Protein AF-A0A8B3C8K8-F1 (afdb_monomer_lite)

pLDDT: mean 79.53, std 12.27, range [50.12, 95.44]

Sequence (131 aa):
MSHEQYIREKLLPDVRENGTGPKCHVGLRDAMYARSRDSKIAYVMNQQHPQVDDPFDYVDFVNEQKAFRQAYRNCPITELPIHAVQTGREVLFFSNSPLGLQGLKQFYQELVNGYFSVHSERDPVCEYSVS

Secondary structure (DSSP, 8-state):
--HHHHIIIIIHHHHHHTT---S----HHHHHHHHHTT--GGGGSSSSS---S-HHHHHHHHHHHHHHHHHTTT----PSSEEEEE-SS-EEEE-SSHHHHHHHHHHHHHHHHTTT-TTS--SPPEEEEE-

Structure (mmCIF, N/CA/C/O backbone):
data_AF-A0A8B3C8K8-F1
#
_entry.id   AF-A0A8B3C8K8-F1
#
loop_
_atom_site.group_PDB
_atom_site.id
_atom_site.type_symbol
_atom_site.label_atom_id
_atom_site.label_alt_id
_atom_site.label_comp_id
_atom_site.label_asym_id
_atom_site.label_entity_id
_atom_site.label_seq_id
_atom_site.pdbx_PDB_ins_code
_atom_site.Cartn_x
_atom_site.Cartn_y
_atom_site.Cartn_z
_atom_site.occupancy
_atom_site.B_iso_or_equiv
_atom_site.auth_seq_id
_atom_site.auth_comp_id
_atom_site.auth_asym_id
_atom_site.auth_atom_id
_atom_site.pdbx_PDB_model_num
ATOM 1 N N . MET A 1 1 ? -29.375 -1.705 12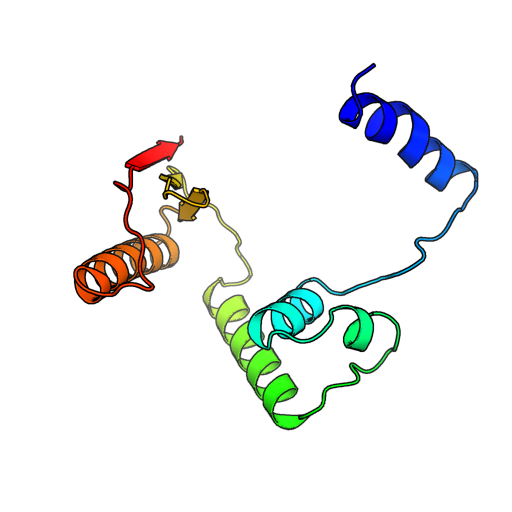.685 1.00 69.62 1 MET A N 1
ATOM 2 C CA . MET A 1 1 ? -28.009 -1.272 13.043 1.00 69.62 1 MET A CA 1
ATOM 3 C C . MET A 1 1 ? -27.059 -2.003 12.114 1.00 69.62 1 MET A C 1
ATOM 5 O O . MET A 1 1 ? -27.229 -3.209 11.965 1.00 69.62 1 MET A O 1
ATOM 9 N N . SER A 1 2 ? -26.163 -1.305 11.416 1.00 88.50 2 SER A N 1
ATOM 10 C CA . SER A 1 2 ? -25.185 -1.975 10.546 1.00 88.50 2 SER A CA 1
ATOM 11 C C . SER A 1 2 ? -24.154 -2.742 11.383 1.00 88.50 2 SER A C 1
ATOM 13 O O . SER A 1 2 ? -23.959 -2.433 12.561 1.00 88.50 2 SER A O 1
ATOM 15 N N . HIS A 1 3 ? -23.473 -3.723 10.782 1.00 77.56 3 HIS A N 1
ATOM 16 C CA . HIS A 1 3 ? -22.360 -4.416 11.445 1.00 77.56 3 HIS A CA 1
ATOM 17 C C . HIS A 1 3 ? -21.305 -3.424 11.957 1.00 77.56 3 HIS A C 1
ATOM 19 O O . HIS A 1 3 ? -20.804 -3.570 13.066 1.00 77.56 3 HIS A O 1
ATOM 25 N N . GLU A 1 4 ? -21.025 -2.375 11.185 1.00 80.38 4 GLU A N 1
ATOM 26 C CA . GLU A 1 4 ? -20.041 -1.356 11.543 1.00 80.38 4 GLU A CA 1
ATOM 27 C C . GLU A 1 4 ? -20.483 -0.509 12.748 1.00 80.38 4 GLU A C 1
ATOM 29 O O . GLU A 1 4 ? -19.696 -0.285 13.668 1.00 80.38 4 GLU A O 1
ATOM 34 N N . GLN A 1 5 ? -21.757 -0.101 12.788 1.00 81.56 5 GLN A N 1
ATOM 35 C CA . GLN A 1 5 ? -22.336 0.615 13.931 1.00 81.56 5 GLN A CA 1
ATOM 36 C C . GLN A 1 5 ? -22.332 -0.251 15.192 1.00 81.56 5 GLN A C 1
ATOM 38 O O . GLN A 1 5 ? -21.918 0.210 16.249 1.00 81.56 5 GLN A O 1
ATOM 43 N N . TYR A 1 6 ? -22.710 -1.527 15.080 1.00 90.69 6 TYR A N 1
ATOM 44 C CA . TYR A 1 6 ? -22.681 -2.455 16.211 1.00 90.69 6 TYR A CA 1
ATOM 45 C C . TYR A 1 6 ? -21.266 -2.628 16.783 1.00 90.69 6 TYR A C 1
ATOM 47 O O . TYR A 1 6 ? -21.079 -2.590 18.002 1.00 90.69 6 TYR A O 1
ATOM 55 N N . ILE A 1 7 ? -20.258 -2.770 15.915 1.00 83.75 7 ILE A N 1
ATOM 56 C CA . ILE A 1 7 ? -18.860 -2.901 16.339 1.00 83.75 7 ILE A CA 1
ATOM 57 C C . ILE A 1 7 ? -18.408 -1.647 17.097 1.00 83.75 7 ILE A C 1
ATOM 59 O O . ILE A 1 7 ? -17.854 -1.756 18.191 1.00 83.75 7 ILE A O 1
ATOM 63 N N . ARG A 1 8 ? -18.653 -0.458 16.533 1.00 85.06 8 ARG A N 1
ATOM 64 C CA . ARG A 1 8 ? -18.171 0.812 17.099 1.00 85.06 8 ARG A CA 1
ATOM 65 C C . ARG A 1 8 ? -18.903 1.221 18.373 1.00 85.06 8 ARG A C 1
ATOM 67 O O . ARG A 1 8 ? -18.260 1.700 19.300 1.00 85.06 8 ARG A O 1
ATOM 74 N N . GLU A 1 9 ? -20.221 1.055 18.408 1.00 89.94 9 GLU A N 1
ATOM 75 C CA . GLU A 1 9 ? -21.076 1.624 19.457 1.00 89.94 9 GLU A CA 1
ATOM 76 C C . GLU A 1 9 ? -21.382 0.642 20.589 1.00 89.94 9 GLU A C 1
ATOM 78 O O . GLU A 1 9 ? -21.771 1.076 21.670 1.00 89.94 9 GLU A O 1
ATOM 83 N N . LYS A 1 10 ? -21.220 -0.671 20.367 1.00 89.56 10 LYS A N 1
ATOM 84 C CA . LYS A 1 10 ? -21.496 -1.691 21.390 1.00 89.56 10 LYS A CA 1
ATOM 85 C C . LYS A 1 10 ? -20.303 -2.579 21.694 1.00 89.56 10 LYS A C 1
ATOM 87 O O . LYS A 1 10 ? -19.871 -2.625 22.838 1.00 89.56 10 LYS A O 1
ATOM 92 N N . LEU A 1 11 ? -19.753 -3.256 20.686 1.00 86.31 11 LEU A N 1
ATOM 93 C CA . LEU A 1 11 ? -18.726 -4.276 20.914 1.00 86.31 11 LEU A CA 1
ATOM 94 C C . LEU A 1 11 ? -17.422 -3.683 21.469 1.00 86.31 11 LEU A C 1
ATOM 96 O O . LEU A 1 11 ? -16.903 -4.174 22.462 1.00 86.31 11 LEU A O 1
ATOM 100 N N . LEU A 1 12 ? -16.877 -2.636 20.841 1.00 86.50 12 LEU A N 1
ATOM 101 C CA . LEU A 1 12 ? -15.611 -2.041 21.285 1.00 86.50 12 LEU A CA 1
ATOM 102 C C . LEU A 1 12 ? -15.703 -1.365 22.669 1.00 86.50 12 LEU A C 1
ATOM 104 O O . LEU A 1 12 ? -14.759 -1.528 23.444 1.00 86.50 12 LEU A O 1
ATOM 108 N N . PRO A 1 13 ? -16.779 -0.626 23.010 1.00 90.31 13 PRO A N 1
ATOM 109 C CA . PRO A 1 13 ? -16.995 -0.137 24.372 1.00 90.31 13 PRO A CA 1
ATOM 110 C C . PRO A 1 13 ? -17.074 -1.261 25.408 1.00 90.31 13 PRO A C 1
ATOM 112 O O . PRO A 1 13 ? -16.352 -1.202 26.397 1.00 90.31 13 PRO A O 1
ATOM 115 N N . ASP A 1 14 ? -17.848 -2.317 25.139 1.00 89.81 14 ASP A N 1
ATOM 116 C CA . ASP A 1 14 ? -17.993 -3.468 26.042 1.00 89.81 14 ASP A CA 1
ATOM 117 C C . ASP A 1 14 ? -16.651 -4.182 26.284 1.00 89.81 14 ASP A C 1
ATOM 119 O O . ASP A 1 14 ? -16.269 -4.450 27.421 1.00 89.81 14 ASP A O 1
ATOM 123 N N . VAL A 1 15 ? -15.858 -4.383 25.226 1.00 86.31 15 VAL A N 1
ATOM 124 C CA . VAL A 1 15 ? -14.497 -4.942 25.311 1.00 86.31 15 VAL A CA 1
ATOM 125 C C . VAL A 1 15 ? -13.590 -4.099 26.216 1.00 86.31 15 VAL A C 1
ATOM 127 O O . VAL A 1 15 ? -12.792 -4.658 26.971 1.00 86.31 15 VAL A O 1
ATOM 130 N N . ARG A 1 16 ? -13.707 -2.764 26.164 1.00 83.44 16 ARG A N 1
ATOM 131 C CA . ARG A 1 16 ? -12.918 -1.842 27.000 1.00 83.44 16 ARG A CA 1
ATOM 132 C C . ARG A 1 16 ? -13.379 -1.850 28.456 1.00 83.44 16 ARG A C 1
ATOM 134 O O . ARG A 1 16 ? -12.530 -1.920 29.338 1.00 83.44 16 ARG A O 1
ATOM 141 N N . GLU A 1 17 ? -14.687 -1.780 28.697 1.00 88.88 17 GLU A N 1
ATOM 142 C CA . GLU A 1 17 ? -15.277 -1.755 30.043 1.00 88.88 17 GLU A CA 1
ATOM 143 C C . GLU A 1 17 ? -15.053 -3.073 30.790 1.00 88.88 17 GLU A C 1
ATOM 145 O O . GLU A 1 17 ? -14.687 -3.065 31.963 1.00 88.88 17 GLU A O 1
ATOM 150 N N . ASN A 1 18 ? -15.172 -4.202 30.089 1.00 87.00 18 ASN A N 1
ATOM 151 C CA . ASN A 1 18 ? -14.986 -5.535 30.661 1.00 87.00 18 ASN A CA 1
ATOM 152 C C . ASN A 1 18 ? -13.518 -5.993 30.675 1.00 87.00 18 ASN A C 1
ATOM 154 O O . ASN A 1 18 ? -13.231 -7.122 31.071 1.00 87.00 18 ASN A O 1
ATOM 158 N N . GLY A 1 19 ? -12.580 -5.159 30.209 1.00 79.62 19 GLY A N 1
ATOM 159 C CA . GLY A 1 19 ? -11.155 -5.500 30.155 1.00 79.62 19 GLY A CA 1
ATOM 160 C C . GLY A 1 19 ? -10.856 -6.733 29.296 1.00 79.62 19 GLY A C 1
ATOM 161 O O . GLY A 1 19 ? -9.894 -7.456 29.561 1.00 79.62 19 GLY A O 1
ATOM 162 N N . THR A 1 20 ? -11.679 -7.002 28.278 1.00 79.44 20 THR A N 1
ATOM 163 C CA . THR A 1 20 ? -11.483 -8.148 27.387 1.00 79.44 20 THR A CA 1
ATOM 164 C C . THR A 1 20 ? -10.264 -7.878 26.509 1.00 79.44 20 THR A C 1
ATOM 166 O O . THR A 1 20 ? -10.327 -7.156 25.517 1.00 79.44 20 THR A O 1
ATOM 169 N N . GLY A 1 21 ? -9.115 -8.430 26.893 1.00 69.38 21 GLY A N 1
ATOM 170 C CA . GLY A 1 21 ? -7.894 -8.331 26.100 1.00 69.38 21 GLY A CA 1
ATOM 171 C C . GLY A 1 21 ? -8.065 -9.005 24.733 1.00 69.38 21 GLY A C 1
ATOM 172 O O . GLY A 1 21 ? -8.797 -9.995 24.611 1.00 69.38 21 GLY A O 1
ATOM 173 N N . PRO A 1 22 ? -7.406 -8.507 23.677 1.00 67.62 22 PRO A N 1
ATOM 174 C CA . PRO A 1 22 ? -7.466 -9.163 22.385 1.00 67.62 22 PRO A CA 1
ATOM 175 C C . PRO A 1 22 ? -6.778 -10.530 22.464 1.00 67.62 22 PRO A C 1
ATOM 177 O O . PRO A 1 22 ? -5.739 -10.703 23.097 1.00 67.62 22 PRO A O 1
ATOM 180 N N . LYS A 1 23 ? -7.340 -11.513 21.756 1.00 67.12 23 LYS A N 1
ATOM 181 C CA . LYS A 1 23 ? -6.777 -12.870 21.667 1.00 67.12 23 LYS A CA 1
ATOM 182 C C . LYS A 1 23 ? -5.404 -12.908 20.969 1.00 67.12 23 LYS A C 1
ATOM 184 O O . LYS A 1 23 ? -4.682 -13.894 21.094 1.00 67.12 23 LYS A O 1
ATOM 189 N N . CYS A 1 24 ? -5.065 -11.872 20.200 1.00 60.56 24 CYS A N 1
ATOM 190 C CA . CYS A 1 24 ? -3.801 -11.754 19.479 1.00 60.56 24 CYS A CA 1
ATOM 191 C C . CYS A 1 24 ? -3.344 -10.291 19.397 1.00 60.56 24 CYS A C 1
ATOM 193 O O . CYS A 1 24 ? -4.166 -9.386 19.250 1.00 60.56 24 CYS A O 1
ATOM 195 N N . HIS A 1 25 ? -2.029 -10.080 19.448 1.00 64.75 25 HIS A N 1
ATOM 196 C CA . HIS A 1 25 ? -1.380 -8.794 19.209 1.00 64.75 25 HIS A CA 1
ATOM 197 C C . HIS A 1 25 ? -0.291 -8.992 18.155 1.00 64.75 25 HIS A C 1
ATOM 199 O O . HIS A 1 25 ? 0.625 -9.780 18.361 1.00 64.75 25 HIS A O 1
ATOM 205 N N . VAL A 1 26 ? -0.374 -8.278 17.031 1.00 67.00 26 VAL A N 1
ATOM 206 C CA . VAL A 1 26 ? 0.612 -8.385 15.944 1.00 67.00 26 VAL A CA 1
ATOM 207 C C . VAL A 1 26 ? 1.123 -7.002 15.587 1.00 67.00 26 VAL A C 1
ATOM 209 O O . VAL A 1 26 ? 0.330 -6.087 15.359 1.00 67.00 26 VAL A O 1
ATOM 212 N N . GLY A 1 27 ? 2.444 -6.845 15.515 1.00 71.06 27 GLY A N 1
ATOM 213 C CA . GLY A 1 27 ? 3.041 -5.650 14.934 1.00 71.06 27 GLY A CA 1
ATOM 214 C C . GLY A 1 27 ? 2.720 -5.566 13.440 1.00 71.06 27 GLY A C 1
ATOM 215 O O . GLY A 1 27 ? 2.831 -6.555 12.723 1.00 71.06 27 GLY A O 1
ATOM 216 N N . LEU A 1 28 ? 2.358 -4.383 12.930 1.00 73.00 28 LEU A N 1
ATOM 217 C CA . LEU A 1 28 ? 2.041 -4.206 11.501 1.00 73.00 28 LEU A CA 1
ATOM 218 C C . LEU A 1 28 ? 3.179 -4.673 10.577 1.00 73.00 28 LEU A C 1
ATOM 220 O O . LEU A 1 28 ? 2.923 -5.284 9.545 1.00 73.00 28 LEU A O 1
ATOM 224 N N . ARG A 1 29 ? 4.436 -4.432 10.969 1.00 76.19 29 ARG A N 1
ATOM 225 C CA . ARG A 1 29 ? 5.624 -4.911 10.246 1.00 76.19 29 ARG A CA 1
ATOM 226 C C . ARG A 1 29 ? 5.649 -6.436 10.143 1.00 76.19 29 ARG A C 1
ATOM 228 O O . ARG A 1 29 ? 5.969 -6.978 9.095 1.00 76.19 29 ARG A O 1
ATOM 235 N N . ASP A 1 30 ? 5.292 -7.102 11.225 1.00 75.38 30 ASP A N 1
ATOM 236 C CA . ASP A 1 30 ? 5.350 -8.551 11.357 1.00 75.38 30 ASP A CA 1
ATOM 237 C C . ASP A 1 30 ? 4.218 -9.205 10.545 1.00 75.38 30 ASP A C 1
ATOM 239 O O . ASP A 1 30 ? 4.424 -10.197 9.847 1.00 75.38 30 ASP A O 1
ATOM 243 N N . A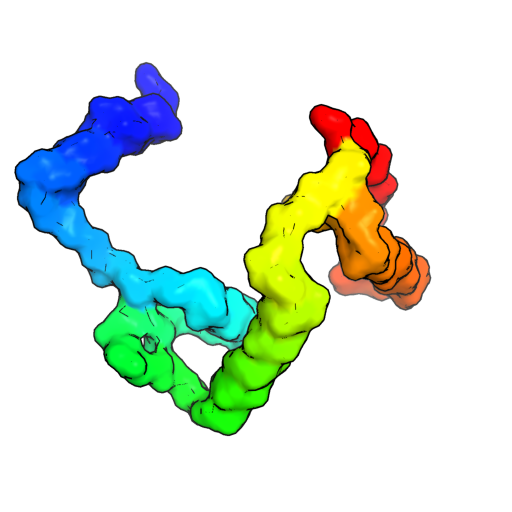LA A 1 31 ? 3.039 -8.573 10.533 1.00 75.25 31 ALA A N 1
ATOM 244 C CA . ALA A 1 31 ? 1.942 -8.938 9.640 1.00 75.25 31 ALA A CA 1
ATOM 245 C C . ALA A 1 31 ? 2.313 -8.747 8.156 1.00 75.25 31 ALA A C 1
ATOM 247 O O . ALA A 1 31 ? 1.976 -9.590 7.324 1.00 75.25 31 ALA A O 1
ATOM 248 N N . MET A 1 32 ? 3.029 -7.667 7.821 1.00 76.81 32 MET A N 1
ATOM 249 C CA . MET A 1 32 ? 3.515 -7.419 6.459 1.00 76.81 32 MET A CA 1
ATOM 250 C C . MET A 1 32 ? 4.563 -8.441 6.024 1.00 76.81 32 MET A C 1
ATOM 252 O O . MET A 1 32 ? 4.485 -8.933 4.900 1.00 76.81 32 MET A O 1
ATOM 256 N N . TYR A 1 33 ? 5.493 -8.803 6.911 1.00 79.62 33 TYR A N 1
ATOM 257 C CA . TYR A 1 33 ? 6.459 -9.868 6.661 1.00 79.62 33 TYR A CA 1
ATOM 258 C C . TYR A 1 33 ? 5.742 -11.179 6.325 1.00 79.62 33 TYR A C 1
ATOM 260 O O . TYR A 1 33 ? 5.934 -11.718 5.235 1.00 79.62 33 TYR A O 1
ATOM 268 N N . ALA A 1 34 ? 4.824 -11.612 7.197 1.00 77.19 34 ALA A N 1
ATOM 269 C CA . ALA A 1 34 ? 4.049 -12.832 7.003 1.00 77.19 34 ALA A CA 1
ATOM 270 C C . ALA A 1 34 ? 3.280 -12.822 5.672 1.00 77.19 34 ALA A C 1
ATOM 272 O O . ALA A 1 34 ? 3.388 -13.766 4.897 1.00 77.19 34 ALA A O 1
ATOM 273 N N . ARG A 1 35 ? 2.588 -11.719 5.346 1.00 79.25 35 ARG A N 1
ATOM 274 C CA . ARG A 1 35 ? 1.898 -11.558 4.055 1.00 79.25 35 ARG A CA 1
ATOM 275 C C . ARG A 1 35 ? 2.860 -11.677 2.871 1.00 79.25 35 ARG A C 1
ATOM 277 O O . ARG A 1 35 ? 2.539 -12.341 1.894 1.00 79.25 35 ARG A O 1
ATOM 284 N N . SER A 1 36 ? 4.014 -11.016 2.934 1.00 75.25 36 SER A N 1
ATOM 285 C CA . SER A 1 36 ? 4.970 -10.982 1.819 1.00 75.25 36 SER A CA 1
ATOM 286 C C . SER A 1 36 ? 5.653 -12.326 1.546 1.00 75.25 36 SER A C 1
ATOM 288 O O . SER A 1 36 ? 6.132 -12.540 0.439 1.00 75.25 36 SER A O 1
ATOM 290 N N . ARG A 1 37 ? 5.694 -13.220 2.543 1.00 79.31 37 ARG A N 1
ATOM 291 C CA . ARG A 1 37 ? 6.286 -14.566 2.459 1.00 79.31 37 ARG A CA 1
ATOM 292 C C . ARG A 1 37 ? 5.218 -15.669 2.399 1.00 79.31 37 ARG A C 1
ATOM 294 O O . ARG A 1 37 ? 5.536 -16.833 2.618 1.00 79.31 37 ARG A O 1
ATOM 301 N N . ASP A 1 38 ? 3.951 -15.303 2.176 1.00 75.38 38 ASP A N 1
ATOM 302 C CA . ASP A 1 38 ? 2.781 -16.201 2.242 1.00 75.38 38 ASP A CA 1
ATOM 303 C C . ASP A 1 38 ? 2.757 -17.084 3.510 1.00 75.38 38 ASP A C 1
ATOM 305 O O . ASP A 1 38 ? 2.264 -18.211 3.546 1.00 75.38 38 ASP A O 1
ATOM 309 N N . SER A 1 39 ? 3.335 -16.567 4.594 1.00 70.81 39 SER A N 1
ATOM 310 C CA . SER A 1 39 ? 3.397 -17.242 5.880 1.00 70.81 39 SER A CA 1
ATOM 311 C C . SER A 1 39 ? 2.139 -16.933 6.678 1.00 70.81 39 SER A C 1
ATOM 313 O O . SER A 1 39 ? 1.583 -15.830 6.637 1.00 70.81 39 SER A O 1
ATOM 315 N N . LYS A 1 40 ? 1.678 -17.900 7.474 1.00 65.50 40 LYS A N 1
ATOM 316 C CA . LYS A 1 40 ? 0.530 -17.671 8.354 1.00 65.50 40 LYS A CA 1
ATOM 317 C C . LYS A 1 40 ? 0.890 -16.589 9.361 1.00 65.50 40 LYS A C 1
ATOM 319 O O . LYS A 1 40 ? 1.804 -16.783 10.157 1.00 65.50 40 LYS A O 1
ATOM 324 N N . ILE A 1 41 ? 0.096 -15.512 9.399 1.00 57.56 41 ILE A N 1
ATOM 325 C CA . ILE A 1 41 ? 0.242 -14.436 10.393 1.00 57.56 41 ILE A CA 1
ATOM 326 C C . ILE A 1 41 ? 0.370 -15.040 11.798 1.00 57.56 41 ILE A C 1
ATOM 328 O O . ILE A 1 41 ? 1.242 -14.604 12.539 1.00 57.56 41 ILE A O 1
ATOM 332 N N . ALA A 1 42 ? -0.399 -16.107 12.091 1.00 55.78 42 ALA A N 1
ATOM 333 C CA . ALA A 1 42 ? -0.376 -16.925 13.314 1.00 55.78 42 ALA A CA 1
ATOM 334 C C . ALA A 1 42 ? 1.024 -17.291 13.840 1.00 55.78 42 ALA A C 1
ATOM 336 O O . ALA A 1 42 ? 1.211 -17.332 15.054 1.00 55.78 42 ALA A O 1
ATOM 337 N N . TYR A 1 43 ? 1.997 -17.517 12.956 1.00 53.91 43 TYR A N 1
ATOM 338 C CA . TYR A 1 43 ? 3.372 -17.882 13.311 1.00 53.91 43 TYR A CA 1
ATOM 339 C C . TYR A 1 43 ? 4.130 -16.732 14.000 1.00 53.91 43 TYR A C 1
ATOM 341 O O . TYR A 1 43 ? 5.009 -16.954 14.827 1.00 53.91 43 TYR A O 1
ATOM 349 N N . VAL A 1 44 ? 3.694 -15.493 13.754 1.00 54.81 44 VAL A N 1
ATOM 350 C CA . VAL A 1 44 ? 4.297 -14.264 14.280 1.00 54.81 44 VAL A CA 1
ATOM 351 C C . VAL A 1 44 ? 3.472 -13.633 15.420 1.00 54.81 44 VAL A C 1
ATOM 353 O O . VAL A 1 44 ? 3.863 -12.616 15.984 1.00 54.81 44 VAL A O 1
ATOM 356 N N . MET A 1 45 ? 2.317 -14.215 15.789 1.00 52.50 45 MET A N 1
ATOM 357 C CA . MET A 1 45 ? 1.267 -13.513 16.559 1.00 52.50 45 MET A CA 1
ATOM 358 C C . MET A 1 45 ? 1.427 -13.447 18.080 1.00 52.50 45 MET A C 1
ATOM 360 O O . MET A 1 45 ? 0.565 -12.836 18.705 1.00 52.50 45 MET A O 1
ATOM 364 N N . ASN A 1 46 ? 2.408 -14.096 18.719 1.00 50.12 46 ASN A N 1
ATOM 365 C CA . ASN A 1 46 ? 2.300 -14.277 20.179 1.00 50.12 46 ASN A CA 1
ATOM 366 C C . ASN A 1 46 ? 3.594 -14.394 20.988 1.00 50.12 46 ASN A C 1
ATOM 368 O O . ASN A 1 46 ? 3.549 -14.880 22.117 1.00 50.12 46 ASN A O 1
ATOM 372 N N . GLN A 1 47 ? 4.749 -13.969 20.480 1.00 51.72 47 GLN A N 1
ATOM 373 C CA . GLN A 1 47 ? 5.988 -14.082 21.254 1.00 51.72 47 GLN A CA 1
ATOM 374 C C . GLN A 1 47 ? 6.851 -12.833 21.089 1.00 51.72 47 GLN A C 1
ATOM 376 O O . GLN A 1 47 ? 6.861 -12.207 20.034 1.00 51.72 47 GLN A O 1
ATOM 381 N N . GLN A 1 48 ? 7.596 -12.478 22.141 1.00 51.44 48 GLN A N 1
ATOM 382 C CA . GLN A 1 48 ? 8.614 -11.413 22.121 1.00 51.44 48 GLN A CA 1
ATOM 383 C C . GLN A 1 48 ? 9.648 -11.601 20.990 1.00 51.44 48 GLN A C 1
ATOM 385 O O . GLN A 1 48 ? 10.361 -10.659 20.646 1.00 51.44 48 GLN A O 1
ATOM 390 N N . HIS A 1 49 ? 9.687 -12.794 20.388 1.00 54.38 49 HIS A N 1
ATOM 391 C CA . HIS A 1 49 ? 10.486 -13.142 19.227 1.00 54.38 49 HIS A CA 1
ATOM 392 C C . HIS A 1 49 ? 9.596 -13.773 18.141 1.00 54.38 49 HIS A C 1
ATOM 394 O O . HIS A 1 49 ? 8.936 -14.776 18.419 1.00 54.38 49 HIS A O 1
ATOM 400 N N . PRO A 1 50 ? 9.572 -13.210 16.919 1.00 57.88 50 PRO A N 1
ATOM 401 C CA . PRO A 1 50 ? 9.005 -13.859 15.743 1.00 57.88 50 PRO A CA 1
ATOM 402 C C . PRO A 1 50 ? 9.577 -15.268 15.599 1.00 57.88 50 PRO A C 1
ATOM 404 O O . PRO A 1 50 ? 10.796 -15.426 15.538 1.00 57.88 50 PRO A O 1
ATOM 407 N N . GLN A 1 51 ? 8.718 -16.284 15.546 1.00 62.09 51 GLN A N 1
ATOM 408 C CA . GLN A 1 51 ? 9.140 -17.557 14.977 1.00 62.09 51 GLN A CA 1
ATOM 409 C C . GLN A 1 51 ? 9.075 -17.333 13.473 1.00 62.09 51 GLN A C 1
ATOM 411 O O . GLN A 1 51 ? 8.030 -16.968 12.943 1.00 62.09 51 GLN A O 1
ATOM 416 N N . VAL A 1 52 ? 10.226 -17.377 12.826 1.00 65.94 52 VAL A N 1
ATOM 417 C CA . VAL A 1 52 ? 10.386 -17.187 11.387 1.00 65.94 52 VAL A CA 1
ATOM 418 C C . VAL A 1 52 ? 11.246 -18.339 10.909 1.00 65.94 52 VAL A C 1
ATOM 420 O O . VAL A 1 52 ? 12.200 -18.715 11.591 1.00 65.94 52 VAL A O 1
ATOM 423 N N . ASP A 1 53 ? 10.875 -18.931 9.776 1.00 68.25 53 ASP A N 1
ATOM 424 C CA . ASP A 1 53 ? 11.576 -20.108 9.254 1.00 68.25 53 ASP A CA 1
ATOM 425 C C . ASP A 1 53 ? 13.020 -19.761 8.873 1.00 68.25 53 ASP A C 1
ATOM 427 O O . ASP A 1 53 ? 13.922 -20.583 9.029 1.00 68.25 53 ASP A O 1
ATOM 431 N N . ASP A 1 54 ? 13.240 -18.507 8.468 1.00 76.69 54 ASP A N 1
ATOM 432 C CA . ASP A 1 54 ? 14.552 -17.923 8.231 1.00 76.69 54 ASP A CA 1
ATOM 433 C C . ASP A 1 54 ? 14.731 -16.620 9.045 1.00 76.69 54 ASP A C 1
ATOM 435 O O . ASP A 1 54 ? 14.211 -15.557 8.681 1.00 76.69 54 ASP A O 1
ATOM 439 N N . PRO A 1 55 ? 15.477 -16.671 10.165 1.00 74.25 55 PRO A N 1
ATOM 440 C CA . PRO A 1 55 ? 15.800 -15.491 10.961 1.00 74.25 55 PRO A CA 1
ATOM 441 C C . PRO A 1 55 ? 16.609 -14.428 10.212 1.00 74.25 55 PRO A C 1
ATOM 443 O O . PRO A 1 55 ? 16.503 -13.250 10.558 1.00 74.25 55 PRO A O 1
ATOM 446 N N . PHE A 1 56 ? 17.413 -14.813 9.217 1.00 81.19 56 PHE A N 1
ATOM 447 C CA . PHE A 1 56 ? 18.220 -13.872 8.444 1.00 81.19 56 PHE A CA 1
ATOM 448 C C . PHE A 1 56 ? 17.355 -13.100 7.444 1.00 81.19 56 PHE A C 1
ATOM 450 O O . PHE A 1 56 ? 17.434 -11.873 7.438 1.00 81.19 56 PHE A O 1
ATOM 457 N N . ASP A 1 57 ? 16.443 -13.764 6.721 1.00 83.62 57 ASP A N 1
ATOM 458 C CA . ASP A 1 57 ? 15.461 -13.077 5.854 1.00 83.62 57 ASP A CA 1
ATOM 459 C C . ASP A 1 57 ? 14.610 -12.078 6.652 1.00 83.62 57 ASP A C 1
ATOM 461 O O . ASP A 1 57 ? 14.360 -10.955 6.207 1.00 83.62 57 ASP A O 1
ATOM 465 N N . TYR A 1 58 ? 14.206 -12.434 7.875 1.00 80.25 58 TYR A N 1
ATOM 466 C CA . TYR A 1 58 ? 13.476 -11.500 8.730 1.00 80.25 58 TYR A CA 1
ATOM 467 C C . TYR A 1 58 ? 14.323 -10.289 9.148 1.00 80.25 58 TYR A C 1
ATOM 469 O O . TYR A 1 58 ? 13.827 -9.159 9.156 1.00 80.25 58 TYR A O 1
ATOM 477 N N . VAL A 1 59 ? 15.599 -10.490 9.495 1.00 81.88 59 VAL A N 1
ATOM 478 C CA . VAL A 1 59 ? 16.514 -9.386 9.830 1.00 81.88 59 VAL A CA 1
ATOM 479 C C . VAL A 1 59 ? 16.722 -8.465 8.629 1.00 81.88 59 VAL A C 1
ATOM 481 O O . VAL A 1 59 ? 16.652 -7.242 8.794 1.00 81.88 59 VAL A O 1
ATOM 484 N N . ASP A 1 60 ? 16.913 -9.028 7.440 1.00 85.19 60 ASP A N 1
ATOM 485 C CA . ASP A 1 60 ? 17.073 -8.272 6.200 1.00 85.19 60 ASP A CA 1
ATOM 486 C C . ASP A 1 60 ? 15.817 -7.457 5.895 1.00 85.19 60 ASP A C 1
ATOM 488 O O . ASP A 1 60 ? 15.898 -6.236 5.740 1.00 85.19 60 ASP A O 1
ATOM 492 N N . PHE A 1 61 ? 14.637 -8.076 5.980 1.00 83.12 61 PHE A N 1
ATOM 493 C CA . PHE A 1 61 ? 13.364 -7.374 5.855 1.00 83.12 61 PHE A CA 1
ATOM 494 C C . PHE A 1 61 ? 13.232 -6.228 6.868 1.00 83.12 61 PHE A C 1
ATOM 496 O O . PHE A 1 61 ? 12.843 -5.112 6.519 1.00 83.12 61 PHE A O 1
ATOM 503 N N . VAL A 1 62 ? 13.572 -6.451 8.141 1.00 81.50 62 VAL A N 1
ATOM 504 C CA . VAL A 1 62 ? 13.520 -5.397 9.166 1.00 81.50 62 VAL A CA 1
ATOM 505 C C . VAL A 1 62 ? 14.459 -4.241 8.818 1.00 81.50 62 VAL A C 1
ATOM 507 O O . VAL A 1 62 ? 14.099 -3.080 9.041 1.00 81.50 62 VAL A O 1
ATOM 510 N N . ASN A 1 63 ? 15.649 -4.531 8.297 1.00 83.56 63 ASN A N 1
ATOM 511 C CA . ASN A 1 63 ? 16.618 -3.518 7.897 1.00 83.56 63 ASN A CA 1
ATOM 512 C C . ASN A 1 63 ? 16.142 -2.727 6.675 1.00 83.56 63 ASN A C 1
ATOM 514 O O . ASN A 1 63 ? 16.225 -1.498 6.694 1.00 83.56 63 ASN A O 1
ATOM 518 N N . GLU A 1 64 ? 15.545 -3.385 5.682 1.00 83.06 64 GLU A N 1
ATOM 519 C CA . GLU A 1 64 ? 14.882 -2.722 4.556 1.00 83.06 64 GLU A CA 1
ATOM 520 C C . GLU A 1 64 ? 13.761 -1.798 5.037 1.00 83.06 64 GLU A C 1
ATOM 522 O O . GLU A 1 64 ? 13.729 -0.620 4.685 1.00 83.06 64 GLU A O 1
ATOM 527 N N . GLN A 1 65 ? 12.876 -2.275 5.919 1.00 79.12 65 GLN A N 1
ATOM 528 C CA . GLN A 1 65 ? 11.791 -1.454 6.467 1.00 79.12 65 GLN A CA 1
ATOM 529 C C . GLN A 1 65 ? 12.314 -0.260 7.280 1.00 79.12 65 GLN A C 1
ATOM 531 O O . GLN A 1 65 ? 11.722 0.821 7.244 1.00 79.12 65 GLN A O 1
ATOM 536 N N . LYS A 1 66 ? 13.433 -0.413 8.002 1.00 79.69 66 LYS A N 1
ATOM 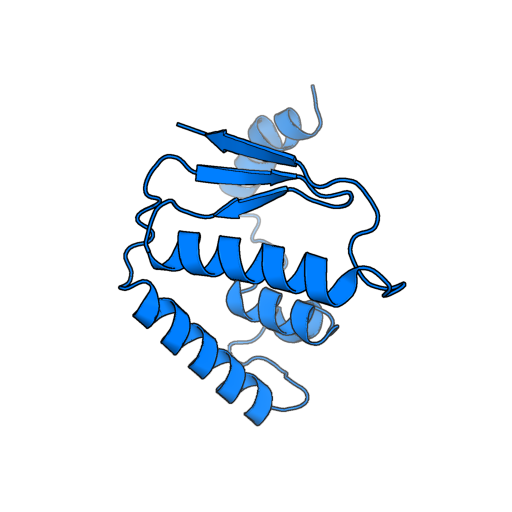537 C CA . LYS A 1 66 ? 14.103 0.708 8.683 1.00 79.69 66 LYS A CA 1
ATOM 538 C C . LYS A 1 66 ? 14.663 1.714 7.681 1.00 79.69 66 LYS A C 1
ATOM 540 O O . LYS A 1 66 ? 14.462 2.911 7.881 1.00 79.69 66 LYS A O 1
ATOM 545 N N . ALA A 1 67 ? 15.315 1.246 6.620 1.00 78.31 67 ALA A N 1
ATOM 546 C CA . ALA A 1 67 ? 15.838 2.098 5.559 1.00 78.31 67 ALA A CA 1
ATOM 547 C C . ALA A 1 67 ? 14.706 2.859 4.854 1.00 78.31 67 ALA A C 1
ATOM 549 O O . ALA A 1 67 ? 14.801 4.075 4.697 1.00 78.31 67 ALA A O 1
ATOM 550 N N . PHE A 1 68 ? 13.590 2.191 4.542 1.00 71.12 68 PHE A N 1
ATOM 551 C CA . PHE A 1 68 ? 12.392 2.846 4.020 1.00 71.12 68 PHE A CA 1
ATOM 552 C C . PHE A 1 68 ? 11.869 3.891 4.999 1.00 71.12 68 PHE A C 1
ATOM 554 O O . PHE A 1 68 ? 11.729 5.054 4.636 1.00 71.12 68 PHE A O 1
ATOM 561 N N . ARG A 1 69 ? 11.652 3.531 6.268 1.00 68.25 69 ARG A N 1
ATOM 562 C CA . ARG A 1 69 ? 11.171 4.471 7.294 1.00 68.25 69 ARG A CA 1
ATOM 563 C C . ARG A 1 69 ? 12.080 5.698 7.443 1.00 68.25 69 ARG A C 1
ATOM 565 O O . ARG A 1 69 ? 11.586 6.806 7.658 1.00 68.25 69 ARG A O 1
ATOM 572 N N . GLN A 1 70 ? 13.390 5.511 7.308 1.00 68.19 70 GLN A N 1
ATOM 573 C CA . GLN A 1 70 ? 14.373 6.589 7.309 1.00 68.19 70 GLN A CA 1
ATOM 574 C C . GLN A 1 70 ? 14.312 7.432 6.026 1.00 68.19 70 GLN A C 1
ATOM 576 O O . GLN A 1 70 ? 14.401 8.657 6.114 1.00 68.19 70 GLN A O 1
ATOM 581 N N . ALA A 1 71 ? 14.097 6.817 4.860 1.00 62.72 71 ALA A N 1
ATOM 582 C CA . ALA A 1 71 ? 13.856 7.522 3.600 1.00 62.72 71 ALA A CA 1
ATOM 583 C C . ALA A 1 71 ? 12.586 8.391 3.669 1.00 62.72 71 ALA A C 1
ATOM 585 O O . ALA A 1 71 ? 12.587 9.519 3.184 1.00 62.72 71 ALA A O 1
ATOM 586 N N . TYR A 1 72 ? 11.556 7.934 4.390 1.00 58.09 72 TYR A N 1
ATOM 587 C CA . TYR A 1 72 ? 10.366 8.724 4.731 1.00 58.09 72 TYR A CA 1
ATOM 588 C C . TYR A 1 72 ? 10.617 9.800 5.816 1.00 58.09 72 TYR A C 1
ATOM 590 O O . TYR A 1 72 ? 9.670 10.428 6.280 1.00 58.09 72 TYR A O 1
ATOM 598 N N . ARG A 1 73 ? 11.866 10.031 6.268 1.00 59.94 73 ARG A N 1
ATOM 599 C CA . ARG A 1 73 ? 12.270 11.040 7.279 1.00 59.94 73 ARG A CA 1
ATOM 600 C C . ARG A 1 73 ? 11.439 11.047 8.576 1.00 59.94 73 ARG A C 1
ATOM 602 O O . ARG A 1 73 ? 11.352 12.080 9.233 1.00 59.94 73 ARG A O 1
ATOM 609 N N . ASN A 1 74 ? 10.800 9.932 8.954 1.00 57.12 74 ASN A N 1
ATOM 610 C CA . ASN A 1 74 ? 9.762 9.901 10.005 1.00 57.12 74 ASN A CA 1
ATOM 611 C C . ASN A 1 74 ? 8.653 10.966 9.835 1.00 57.12 74 ASN A C 1
ATOM 613 O O . ASN A 1 74 ? 7.929 11.265 10.782 1.00 57.12 74 ASN A O 1
ATOM 617 N N . CYS A 1 75 ? 8.509 11.525 8.637 1.00 50.84 75 CYS A N 1
ATOM 618 C CA . CYS A 1 75 ? 7.490 12.484 8.273 1.00 50.84 75 CYS A CA 1
ATOM 619 C C . CYS A 1 75 ? 6.566 11.778 7.283 1.00 50.84 75 CYS A C 1
ATOM 621 O O . CYS A 1 75 ? 6.827 11.804 6.080 1.00 50.84 75 CYS A O 1
ATOM 623 N N . PRO A 1 76 ? 5.476 11.149 7.757 1.00 57.34 76 PRO A N 1
ATOM 624 C CA . PRO A 1 76 ? 4.373 10.748 6.896 1.00 57.34 76 PRO A CA 1
ATOM 625 C C . PRO A 1 76 ? 3.620 12.013 6.454 1.00 57.34 76 PRO A C 1
ATOM 627 O O . PRO A 1 76 ? 2.419 12.136 6.674 1.00 57.34 76 PRO A O 1
ATOM 630 N N . ILE A 1 77 ? 4.339 13.010 5.921 1.00 57.41 77 ILE A N 1
ATOM 631 C CA . ILE A 1 77 ? 3.721 14.188 5.338 1.00 57.41 77 ILE A CA 1
ATOM 632 C C . ILE A 1 77 ? 3.149 13.703 4.015 1.00 57.41 77 ILE A C 1
ATOM 634 O O . ILE A 1 77 ? 3.813 13.600 2.983 1.00 57.41 77 ILE A O 1
ATOM 638 N N . THR A 1 78 ? 1.898 13.296 4.123 1.00 69.94 78 THR A N 1
ATOM 639 C CA . THR A 1 78 ? 0.950 13.205 3.036 1.00 69.94 78 THR A CA 1
ATOM 640 C C . THR A 1 78 ? 0.851 14.606 2.442 1.00 69.94 78 THR A C 1
ATOM 642 O O . THR A 1 78 ? 0.196 15.483 3.001 1.00 69.94 78 THR A O 1
ATOM 645 N N . GLU A 1 79 ? 1.595 14.845 1.367 1.00 85.81 79 GLU A N 1
ATOM 646 C CA . GLU A 1 79 ? 1.515 16.080 0.605 1.00 85.81 79 GLU A CA 1
ATOM 647 C C . GLU A 1 79 ? 0.342 15.932 -0.354 1.00 85.81 79 GLU A C 1
ATOM 649 O O . GLU A 1 79 ? 0.242 14.945 -1.086 1.00 85.81 79 GLU A O 1
ATOM 654 N N . LEU A 1 80 ? -0.568 16.897 -0.299 1.00 89.12 80 LEU A N 1
ATOM 655 C CA . LEU A 1 80 ? -1.710 16.953 -1.194 1.00 89.12 80 LEU A CA 1
ATOM 656 C C . LEU A 1 80 ? -1.287 17.548 -2.556 1.00 89.12 80 LEU A C 1
ATOM 658 O O . LEU A 1 80 ? -0.342 18.345 -2.614 1.00 89.12 80 LEU A O 1
ATOM 662 N N . PRO A 1 81 ? -1.984 17.192 -3.646 1.00 91.44 81 PRO A N 1
ATOM 663 C CA . PRO A 1 81 ? -3.068 16.213 -3.675 1.00 91.44 81 PRO A CA 1
ATOM 664 C C . PRO A 1 81 ? -2.563 14.768 -3.559 1.00 91.44 81 PRO A C 1
ATOM 666 O O . PRO A 1 81 ? -1.458 14.435 -3.970 1.00 91.44 81 PRO A O 1
ATOM 669 N N . ILE A 1 82 ? -3.395 13.886 -3.018 1.00 91.69 82 ILE A N 1
ATOM 670 C CA . ILE A 1 82 ? -3.141 12.450 -3.055 1.00 91.69 82 ILE A CA 1
ATOM 671 C C . ILE A 1 82 ? -3.582 11.891 -4.399 1.00 91.69 82 ILE A C 1
ATOM 673 O O . ILE A 1 82 ? -4.727 12.063 -4.808 1.00 91.69 82 ILE A O 1
ATOM 677 N N . HIS A 1 83 ? -2.681 11.169 -5.052 1.00 93.88 83 HIS A N 1
ATOM 678 C CA . HIS A 1 83 ? -2.963 10.427 -6.269 1.00 93.88 83 HIS A CA 1
ATOM 679 C C . HIS A 1 83 ? -3.527 9.058 -5.881 1.00 93.88 83 HIS A C 1
ATOM 681 O O . HIS A 1 83 ? -2.791 8.162 -5.460 1.00 93.88 83 HIS A O 1
ATOM 687 N N . ALA A 1 84 ? -4.849 8.916 -5.956 1.00 93.38 84 ALA A N 1
ATOM 688 C CA . ALA A 1 84 ? -5.553 7.667 -5.711 1.00 93.38 84 ALA A CA 1
ATOM 689 C C . ALA A 1 84 ? -5.717 6.910 -7.030 1.00 93.38 84 ALA A C 1
ATOM 691 O O . ALA A 1 84 ? -6.387 7.381 -7.944 1.00 93.38 84 ALA A O 1
ATOM 692 N N . VAL A 1 85 ? -5.113 5.736 -7.130 1.00 94.44 85 VAL A N 1
ATOM 693 C CA . VAL A 1 85 ? -5.115 4.910 -8.331 1.00 94.44 85 VAL A CA 1
ATOM 694 C C . VAL A 1 85 ? -5.989 3.688 -8.094 1.00 94.44 85 VAL A C 1
ATOM 696 O O . VAL A 1 85 ? -5.634 2.799 -7.323 1.00 94.44 85 VAL A O 1
ATOM 699 N N . GLN A 1 86 ? -7.148 3.651 -8.742 1.00 93.25 86 GLN A N 1
ATOM 700 C CA . GLN A 1 86 ? -8.065 2.522 -8.714 1.00 93.25 86 GLN A CA 1
ATOM 701 C C . GLN A 1 86 ? -7.660 1.487 -9.761 1.00 93.25 86 GLN A C 1
ATOM 703 O O . GLN A 1 86 ? -7.593 1.793 -10.952 1.00 93.25 86 GLN A O 1
ATOM 708 N N . THR A 1 87 ? -7.442 0.258 -9.311 1.00 90.31 87 THR A N 1
ATOM 709 C CA . THR A 1 87 ? -7.194 -0.917 -10.147 1.00 90.31 87 THR A CA 1
ATOM 710 C C . THR A 1 87 ? -8.415 -1.845 -10.148 1.00 90.31 87 THR A C 1
ATOM 712 O O . THR A 1 87 ? -9.421 -1.560 -9.489 1.00 90.31 87 THR A O 1
ATOM 715 N N . GLY A 1 88 ? -8.344 -2.982 -10.849 1.00 82.25 88 GLY A N 1
ATOM 716 C CA . GLY A 1 88 ? -9.403 -3.998 -10.813 1.00 82.25 88 GLY A CA 1
ATOM 717 C C . GLY A 1 88 ? -9.556 -4.672 -9.441 1.00 82.25 88 GLY A C 1
ATOM 718 O O . GLY A 1 88 ? -10.572 -5.311 -9.168 1.00 82.25 88 GLY A O 1
ATOM 719 N N . ARG A 1 89 ? -8.560 -4.531 -8.553 1.00 83.12 89 ARG A N 1
ATOM 720 C CA . ARG A 1 89 ? -8.505 -5.224 -7.253 1.00 83.12 89 ARG A CA 1
ATOM 721 C C . ARG A 1 89 ? -8.602 -4.296 -6.054 1.00 83.12 89 ARG A C 1
ATOM 723 O O . ARG A 1 89 ? -9.178 -4.679 -5.038 1.00 83.12 89 ARG A O 1
ATOM 730 N N . GLU A 1 90 ? -8.000 -3.116 -6.134 1.00 86.56 90 GLU A N 1
ATOM 731 C CA . GLU A 1 90 ? -7.828 -2.240 -4.979 1.00 86.56 90 GLU A CA 1
ATOM 732 C C . GLU A 1 90 ? -7.633 -0.776 -5.382 1.00 86.56 90 GLU A C 1
ATOM 734 O O . GLU A 1 90 ? -7.628 -0.426 -6.561 1.00 86.56 90 GLU A O 1
ATOM 739 N N . VAL A 1 91 ? -7.495 0.093 -4.380 1.00 88.62 91 VAL A N 1
ATOM 740 C CA . VAL A 1 91 ? -7.119 1.495 -4.569 1.00 88.62 91 VAL A CA 1
ATOM 741 C C . VAL A 1 91 ? -5.779 1.728 -3.887 1.00 88.62 91 VAL A C 1
ATOM 743 O O . VAL A 1 91 ? -5.639 1.506 -2.684 1.00 88.62 91 VAL A O 1
ATOM 746 N N . LEU A 1 92 ? -4.801 2.179 -4.665 1.00 89.94 92 LEU A N 1
ATOM 747 C CA . LEU A 1 92 ? -3.475 2.569 -4.199 1.00 89.94 92 LEU A CA 1
ATOM 748 C C . LEU A 1 92 ? -3.432 4.085 -3.991 1.00 89.94 92 LEU A C 1
ATOM 750 O O . LEU A 1 92 ? -4.064 4.827 -4.734 1.00 89.94 92 LEU A O 1
ATOM 754 N N . PHE A 1 93 ? -2.678 4.559 -3.000 1.00 90.12 93 PHE A N 1
ATOM 755 C CA . PHE A 1 93 ? -2.568 5.986 -2.690 1.00 90.12 93 PHE A CA 1
ATOM 756 C C . PHE A 1 93 ? -1.110 6.432 -2.718 1.00 90.12 93 PHE A C 1
ATOM 758 O O . PHE A 1 93 ? -0.270 5.864 -2.017 1.00 90.12 93 PHE A O 1
ATOM 765 N N . PHE A 1 94 ? -0.828 7.486 -3.480 1.00 90.25 94 PHE A N 1
ATOM 766 C CA . PHE A 1 94 ? 0.500 8.077 -3.598 1.00 90.25 94 PHE A CA 1
ATOM 767 C C . PHE A 1 94 ? 0.468 9.550 -3.177 1.00 90.25 94 PHE A C 1
ATOM 769 O O . PHE A 1 94 ? -0.354 10.331 -3.649 1.00 90.25 94 PHE A O 1
ATOM 776 N N . SER A 1 95 ? 1.369 9.920 -2.265 1.00 88.88 95 SER A N 1
ATOM 777 C CA . SER A 1 95 ? 1.588 11.308 -1.832 1.00 88.88 95 SER A CA 1
ATOM 778 C C . SER A 1 95 ? 2.143 12.164 -2.970 1.00 88.88 95 SER A C 1
ATOM 780 O O . SER A 1 95 ? 2.918 11.663 -3.782 1.00 88.88 95 SER A O 1
ATOM 782 N N . ASN A 1 96 ? 1.835 13.462 -2.978 1.00 90.81 96 ASN A N 1
ATOM 783 C CA . ASN A 1 96 ? 2.475 14.430 -3.876 1.00 90.81 96 ASN A CA 1
ATOM 784 C C . ASN A 1 96 ? 3.955 14.690 -3.529 1.00 90.81 96 ASN A C 1
ATOM 786 O O . ASN A 1 96 ? 4.646 15.439 -4.217 1.00 90.81 96 ASN A O 1
ATOM 790 N N . SER A 1 97 ? 4.467 14.080 -2.457 1.00 87.19 97 SER A N 1
ATOM 791 C CA . SER A 1 97 ? 5.875 14.190 -2.091 1.00 87.19 97 SER A CA 1
ATOM 792 C C . SER A 1 97 ? 6.778 13.563 -3.166 1.00 87.19 97 SER A C 1
ATOM 794 O O . SER A 1 97 ? 6.348 12.652 -3.883 1.00 87.19 97 SER A O 1
ATOM 796 N N . PRO A 1 98 ? 8.067 13.950 -3.259 1.00 86.94 98 PRO A N 1
ATOM 797 C CA . PRO A 1 98 ? 8.985 13.397 -4.261 1.00 86.94 98 PRO A CA 1
ATOM 798 C C . PRO A 1 98 ? 9.041 11.864 -4.275 1.00 86.94 98 PRO A C 1
ATOM 800 O O . PRO A 1 98 ? 9.131 11.249 -5.336 1.00 86.94 98 PRO A O 1
ATOM 803 N N . LEU A 1 99 ? 8.950 11.243 -3.096 1.00 83.56 99 LEU A N 1
ATOM 804 C CA . LEU A 1 99 ? 8.946 9.791 -2.950 1.00 83.56 99 LEU A CA 1
ATOM 805 C C . LEU A 1 99 ? 7.615 9.167 -3.395 1.00 83.56 99 LEU A C 1
ATOM 807 O O . LEU A 1 99 ? 7.624 8.125 -4.045 1.00 83.56 99 LEU A O 1
ATOM 811 N N . GLY A 1 100 ? 6.481 9.806 -3.090 1.00 87.56 100 GLY A N 1
ATOM 812 C CA . GLY A 1 100 ? 5.170 9.345 -3.548 1.00 87.56 100 GLY A CA 1
ATOM 813 C C . GLY A 1 100 ? 5.028 9.433 -5.070 1.00 87.56 100 GLY A C 1
ATOM 814 O O . GLY A 1 100 ? 4.611 8.459 -5.694 1.00 87.56 100 GLY A O 1
ATOM 815 N N . LEU A 1 101 ? 5.502 10.522 -5.681 1.00 91.56 101 LEU A N 1
ATOM 816 C CA . LEU A 1 101 ? 5.549 10.681 -7.139 1.00 91.56 101 LEU A CA 1
ATOM 817 C C . LEU A 1 101 ? 6.496 9.676 -7.812 1.00 91.56 101 LEU A C 1
ATOM 819 O O . LEU A 1 101 ? 6.190 9.156 -8.886 1.00 91.56 101 LEU A O 1
ATOM 823 N N . GLN A 1 102 ? 7.633 9.358 -7.183 1.00 89.81 102 GLN A N 1
ATOM 824 C CA . GLN A 1 102 ? 8.512 8.289 -7.661 1.00 89.81 102 GLN A CA 1
ATOM 825 C C . GLN A 1 102 ? 7.811 6.922 -7.608 1.00 89.81 102 GLN A C 1
ATOM 827 O O . GLN A 1 102 ? 7.909 6.158 -8.569 1.00 89.81 102 GLN A O 1
ATOM 832 N N . GLY A 1 103 ? 7.076 6.637 -6.528 1.00 89.94 103 GLY A N 1
ATOM 833 C CA . GLY A 1 103 ? 6.267 5.424 -6.391 1.00 89.94 103 GLY A CA 1
ATOM 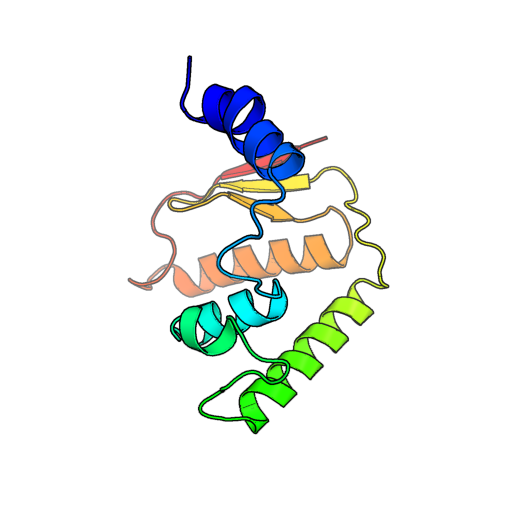834 C C . GLY A 1 103 ? 5.166 5.324 -7.449 1.00 89.94 103 GLY A C 1
ATOM 835 O O . GLY A 1 103 ? 5.042 4.288 -8.096 1.00 89.94 103 GLY A O 1
ATOM 836 N N . LEU A 1 104 ? 4.434 6.415 -7.699 1.00 94.12 104 LEU A N 1
ATOM 837 C CA . LEU A 1 104 ? 3.403 6.486 -8.740 1.00 94.12 104 LEU A CA 1
ATOM 838 C C . LEU A 1 104 ? 3.995 6.208 -10.130 1.00 94.12 104 LEU A C 1
ATOM 840 O O . LEU A 1 104 ? 3.462 5.411 -10.902 1.00 94.12 104 LEU A O 1
ATOM 844 N N . LYS A 1 105 ? 5.146 6.818 -10.437 1.00 95.00 105 LYS A N 1
ATOM 845 C CA . LYS A 1 105 ? 5.866 6.575 -11.692 1.00 95.00 105 LYS A CA 1
ATOM 846 C C . LYS A 1 105 ? 6.290 5.112 -11.833 1.00 95.00 105 LYS A C 1
ATOM 848 O O . LYS A 1 105 ? 6.157 4.545 -12.916 1.00 95.00 105 LYS A O 1
ATOM 853 N N . GLN A 1 106 ? 6.816 4.509 -10.767 1.00 92.69 106 GLN A N 1
ATOM 854 C CA . GLN A 1 106 ? 7.226 3.107 -10.785 1.00 92.69 106 GLN A CA 1
ATOM 855 C C . GLN A 1 106 ? 6.028 2.175 -10.987 1.00 92.69 106 GLN A C 1
ATOM 857 O O . GLN A 1 106 ? 6.113 1.266 -11.807 1.00 92.69 106 GLN A O 1
ATOM 862 N N . PHE A 1 107 ? 4.903 2.446 -10.325 1.00 93.19 107 PHE A N 1
ATOM 863 C CA . PHE A 1 107 ? 3.667 1.695 -10.518 1.00 93.19 107 PHE A CA 1
ATOM 864 C C . PHE A 1 107 ? 3.225 1.689 -11.993 1.00 93.19 107 PHE A C 1
ATOM 866 O O . PHE A 1 107 ? 2.996 0.625 -12.567 1.00 93.19 107 PHE A O 1
ATOM 873 N N . TYR A 1 108 ? 3.197 2.849 -12.658 1.00 93.88 108 TYR A N 1
ATOM 874 C CA . TYR A 1 108 ? 2.876 2.903 -14.090 1.00 93.88 108 TYR A CA 1
ATOM 875 C C . TYR A 1 108 ? 3.889 2.160 -14.962 1.00 93.88 108 TYR A C 1
ATOM 877 O O . TYR A 1 108 ? 3.508 1.506 -15.933 1.00 93.88 108 TYR A O 1
ATOM 885 N N . GLN A 1 109 ? 5.175 2.223 -14.617 1.00 92.94 109 GLN A N 1
ATOM 886 C CA . GLN A 1 109 ? 6.198 1.459 -15.325 1.00 92.94 109 GLN A CA 1
ATOM 887 C C . GLN A 1 109 ? 5.971 -0.055 -15.185 1.00 92.94 109 GLN A C 1
ATOM 889 O O . GLN A 1 109 ? 6.144 -0.785 -16.159 1.00 92.94 109 GLN A O 1
ATOM 894 N N . GLU A 1 110 ? 5.559 -0.533 -14.011 1.00 90.88 110 GLU A N 1
ATOM 895 C CA . GLU A 1 110 ? 5.225 -1.942 -13.774 1.00 90.88 110 GLU A CA 1
ATOM 896 C C . GLU A 1 110 ? 3.987 -2.385 -14.564 1.00 90.88 110 GLU A C 1
ATOM 898 O O . GLU A 1 110 ? 4.004 -3.475 -15.139 1.00 90.88 110 GLU A O 1
ATOM 903 N N . LEU A 1 111 ? 2.963 -1.530 -14.688 1.00 90.44 111 LEU A N 1
ATOM 904 C CA . LEU A 1 111 ? 1.812 -1.792 -15.564 1.00 90.44 111 LEU A CA 1
ATOM 905 C C . LEU A 1 111 ? 2.241 -1.972 -17.025 1.00 90.44 111 LEU A C 1
ATOM 907 O O . LEU A 1 111 ? 1.834 -2.932 -17.676 1.00 90.44 111 LEU A O 1
ATOM 911 N N . VAL A 1 112 ? 3.096 -1.077 -17.531 1.00 90.44 112 VAL A N 1
ATOM 912 C CA . VAL A 1 112 ? 3.608 -1.149 -18.909 1.00 90.44 112 VAL A CA 1
ATOM 913 C C . VAL A 1 112 ? 4.452 -2.406 -19.114 1.00 90.44 112 VAL A C 1
ATOM 915 O O . VAL A 1 112 ? 4.246 -3.139 -20.080 1.00 90.44 112 VAL A O 1
ATOM 918 N N . ASN A 1 113 ? 5.370 -2.692 -18.189 1.00 90.44 113 ASN A N 1
ATOM 919 C CA . ASN A 1 113 ? 6.216 -3.885 -18.248 1.00 90.44 113 ASN A CA 1
ATOM 920 C C . ASN A 1 113 ? 5.384 -5.177 -18.191 1.00 90.44 113 ASN A C 1
ATOM 922 O O . ASN A 1 113 ? 5.761 -6.192 -18.775 1.00 90.44 113 ASN A O 1
ATOM 926 N N . GLY A 1 114 ? 4.253 -5.132 -17.489 1.00 89.62 114 GLY A N 1
ATOM 927 C CA . GLY A 1 114 ? 3.326 -6.235 -17.300 1.00 89.62 114 GLY A CA 1
ATOM 928 C C . GLY A 1 114 ? 2.230 -6.364 -18.356 1.00 89.62 114 GLY A C 1
ATOM 929 O O . GLY A 1 114 ? 1.415 -7.269 -18.228 1.00 89.62 114 GLY A O 1
ATOM 930 N N . TYR A 1 115 ? 2.184 -5.521 -19.393 1.00 85.31 115 TYR A N 1
ATOM 931 C CA . TYR A 1 115 ? 1.015 -5.413 -20.283 1.00 85.31 115 TYR A CA 1
ATOM 932 C C . TYR A 1 115 ? 0.556 -6.746 -20.906 1.00 85.31 115 TYR A C 1
ATOM 934 O O . TYR A 1 115 ? -0.637 -7.009 -21.023 1.00 85.31 115 TYR A O 1
ATOM 942 N N . PHE A 1 116 ? 1.497 -7.621 -21.273 1.00 86.56 116 PHE A N 1
ATOM 943 C CA . PHE A 1 116 ? 1.196 -8.947 -21.834 1.00 86.56 116 PHE A CA 1
ATOM 944 C C . PHE A 1 116 ? 1.253 -10.087 -20.804 1.00 86.56 116 PHE A C 1
ATOM 946 O O . PHE A 1 116 ? 1.095 -11.256 -21.158 1.00 86.56 116 PHE A O 1
ATOM 953 N N . SER A 1 117 ? 1.506 -9.779 -19.531 1.00 86.88 117 SER A N 1
ATOM 954 C CA . SER A 1 117 ? 1.598 -10.772 -18.465 1.00 86.88 117 SER A CA 1
ATOM 955 C C . SER A 1 117 ? 0.213 -11.171 -17.976 1.00 86.88 117 SER A C 1
ATOM 957 O O . SER A 1 117 ? -0.606 -10.342 -17.586 1.00 86.88 117 SER A O 1
ATOM 959 N N . VAL A 1 118 ? -0.027 -12.480 -17.887 1.00 82.19 118 VAL A N 1
ATOM 960 C CA . VAL A 1 118 ? -1.270 -13.022 -17.319 1.00 82.19 118 VAL A CA 1
ATOM 961 C C . VAL A 1 118 ? -1.429 -12.716 -15.826 1.00 82.19 118 VAL A C 1
ATOM 963 O O . VAL A 1 118 ? -2.541 -12.826 -15.307 1.00 82.19 118 VAL A O 1
ATOM 966 N N . HIS A 1 119 ? -0.344 -12.349 -15.142 1.00 76.94 119 HIS A N 1
ATOM 967 C CA . HIS A 1 119 ? -0.322 -12.085 -13.703 1.00 76.94 119 HIS A CA 1
ATOM 968 C C . HIS A 1 119 ? -0.454 -10.597 -13.349 1.00 76.94 119 HIS A C 1
ATOM 970 O O . HIS A 1 119 ? -0.637 -10.280 -12.174 1.00 76.94 119 HIS A O 1
ATOM 976 N N . SER A 1 120 ? -0.379 -9.706 -14.338 1.00 84.50 120 SER A N 1
ATOM 977 C CA . SER A 1 120 ? -0.473 -8.258 -14.146 1.00 84.50 120 SER A CA 1
ATOM 978 C C . SER A 1 120 ? -1.923 -7.767 -14.105 1.00 84.50 120 SER A C 1
ATOM 980 O O . SER A 1 120 ? -2.865 -8.549 -14.271 1.00 84.50 120 SER A O 1
ATOM 982 N N . GLU A 1 121 ? -2.102 -6.473 -13.822 1.00 85.12 121 GLU A N 1
ATOM 983 C CA . GLU A 1 121 ? -3.412 -5.824 -13.867 1.00 85.12 121 GLU A CA 1
ATOM 984 C C . GLU A 1 121 ? -3.988 -5.899 -15.284 1.00 85.12 121 GLU A C 1
ATOM 986 O O . GLU A 1 121 ? -3.284 -5.646 -16.263 1.00 85.12 121 GLU A O 1
ATOM 991 N N . ARG A 1 122 ? -5.254 -6.304 -15.383 1.00 82.25 122 ARG A N 1
ATOM 992 C CA . ARG A 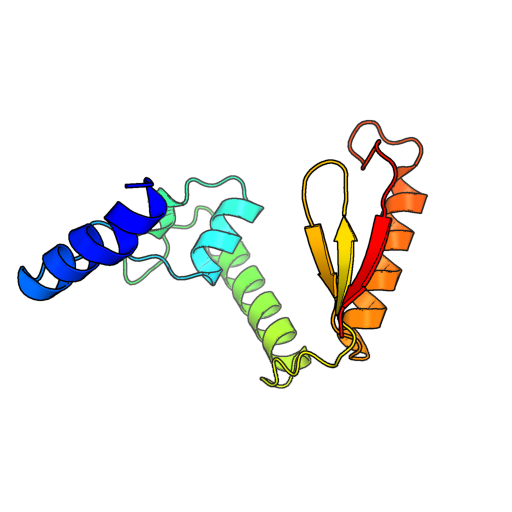1 122 ? -5.937 -6.532 -16.664 1.00 82.25 122 ARG A CA 1
ATOM 993 C C . ARG A 1 122 ? -6.997 -5.483 -16.939 1.00 82.25 122 ARG A C 1
ATOM 995 O O . ARG A 1 122 ? -7.307 -5.237 -18.104 1.00 82.25 122 ARG A O 1
ATOM 1002 N N . ASP A 1 123 ? -7.550 -4.900 -15.884 1.00 86.88 123 ASP A N 1
ATOM 1003 C CA . ASP A 1 123 ? -8.589 -3.894 -16.004 1.00 86.88 123 ASP A CA 1
ATOM 1004 C C . ASP A 1 123 ? -7.976 -2.497 -16.183 1.00 86.88 123 ASP A C 1
ATOM 1006 O O . ASP A 1 123 ? -6.840 -2.249 -15.761 1.00 86.88 123 ASP A O 1
ATOM 1010 N N . PRO A 1 124 ? -8.703 -1.558 -16.816 1.00 87.12 124 PRO A N 1
ATOM 1011 C CA . PRO A 1 124 ? -8.280 -0.170 -16.875 1.00 87.12 124 PRO A CA 1
ATOM 1012 C C . PRO A 1 124 ? -8.017 0.383 -15.476 1.00 87.12 124 PRO A C 1
ATOM 1014 O O . PRO A 1 124 ? -8.808 0.191 -14.553 1.00 87.12 124 PRO A O 1
ATOM 1017 N N . VAL A 1 125 ? -6.912 1.105 -15.350 1.00 91.56 125 VAL A N 1
ATOM 1018 C CA . VAL A 1 125 ? -6.529 1.775 -14.113 1.00 91.56 125 VAL A CA 1
ATOM 1019 C C . VAL A 1 125 ? -6.932 3.245 -14.197 1.00 91.56 125 VAL A C 1
ATOM 1021 O O . VAL A 1 125 ? -6.641 3.912 -15.191 1.00 91.56 125 VAL A O 1
ATOM 1024 N N . CYS A 1 126 ? -7.598 3.746 -13.158 1.00 94.31 126 CYS A N 1
ATOM 1025 C CA . CYS A 1 126 ? -8.090 5.121 -13.080 1.00 94.31 126 CYS A CA 1
ATOM 1026 C C . CYS A 1 126 ? -7.349 5.885 -11.983 1.00 94.31 126 CYS A C 1
ATOM 1028 O O . CYS A 1 126 ? -7.369 5.472 -10.827 1.00 94.31 126 CYS A O 1
ATOM 1030 N N . GLU A 1 127 ? -6.738 7.017 -12.320 1.00 95.44 127 GLU A N 1
ATOM 1031 C CA . GLU A 1 127 ? -6.122 7.911 -11.338 1.00 95.44 127 GLU A CA 1
ATOM 1032 C C . GLU A 1 127 ? -7.040 9.089 -11.010 1.00 95.44 127 GLU A C 1
ATOM 1034 O O . GLU A 1 127 ? -7.593 9.742 -11.897 1.00 95.44 127 GLU A O 1
ATOM 1039 N N . TYR A 1 128 ? -7.159 9.378 -9.719 1.00 94.81 128 TYR A N 1
ATOM 1040 C CA . TYR A 1 128 ? -7.894 10.498 -9.159 1.00 94.81 128 TYR A CA 1
ATOM 1041 C C . TYR A 1 128 ? -6.949 11.356 -8.323 1.00 94.81 128 TYR A C 1
ATOM 1043 O O . TYR A 1 128 ? -6.125 10.841 -7.570 1.00 94.81 128 TYR A O 1
ATOM 1051 N N . SER A 1 129 ? -7.107 12.671 -8.419 1.00 92.88 129 SER A N 1
ATOM 1052 C CA . SER A 1 129 ? -6.409 13.631 -7.568 1.00 92.88 129 SER A CA 1
ATOM 1053 C C . SER A 1 129 ? -7.337 14.042 -6.426 1.00 92.88 129 SER A C 1
ATOM 1055 O O . SER A 1 129 ? -8.438 14.541 -6.671 1.00 92.88 129 SER A O 1
ATOM 1057 N N . VAL A 1 130 ? -6.927 13.770 -5.189 1.00 89.00 130 VAL A N 1
ATOM 1058 C CA . VAL A 1 130 ? -7.705 14.014 -3.970 1.00 89.00 130 VAL A CA 1
ATOM 1059 C C . VAL A 1 130 ? -7.045 15.136 -3.177 1.00 89.00 130 VAL A C 1
ATOM 1061 O O . VAL A 1 130 ? -5.924 14.977 -2.693 1.00 89.00 130 VAL A O 1
ATOM 1064 N N . SER A 1 131 ? -7.741 16.263 -3.059 1.00 82.88 131 SER A N 1
ATOM 1065 C CA . SER A 1 131 ? -7.287 17.464 -2.344 1.00 82.88 131 SER A CA 1
ATOM 1066 C C . SER A 1 131 ? -7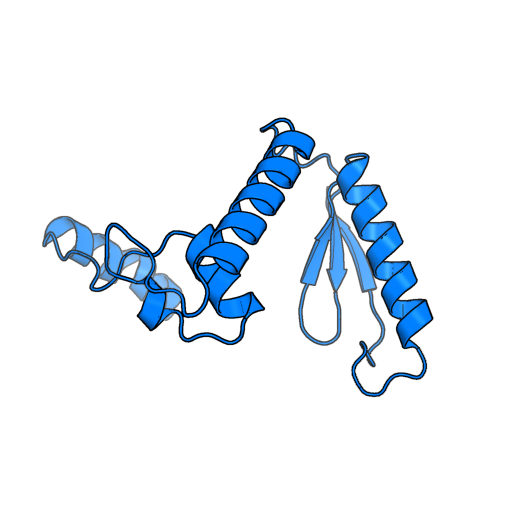.768 17.520 -0.902 1.00 82.88 131 SER A C 1
ATOM 1068 O O . SER A 1 131 ? -8.838 16.945 -0.603 1.00 82.88 131 SER A O 1
#

Foldseek 3Di:
DDPVCCCVVPVVVCCVVVVPDDPWDADPLLVVVCVVVVHDSVQQTDDPDRPDPDPVVVVVSVVVVVVVCVVCVVDPPQAFFWKWKDAPPDIDTFGPPPVSVVVVVVVVVVCVVCVVPPPHGDDDMDIDTHD

Radius of gyration: 19.26 Å; chains: 1; bounding box: 46×38×52 Å